Protein AF-A0A382HUZ9-F1 (afdb_monomer_lite)

Foldseek 3Di:
DVVVVVVVVVVVVVVVVVVPPPPPPPPPPDAAEDEPQDDLVCLQVCLVVPGAEYADELDDVSLVSCVVSNHAYAYALQAAQAPPGDLVSSLVSQVVGLPRPNHQAHEREEAVLVVLGAPVSSVVSQVSSVVSVRPHYHDYHHPPPVCVVPRRD

Secondary structure (DSSP, 8-state):
-HHHHHHHHHHHHHHHHHHS---PPP--PPP-EES---SGGGHHHHHHTT--EEEE--SHHHHHHHHHTT-EEEE--SS-SSTT--HHHHHHHHHHHTT-TTEEEEEEES-TTTTT--HHHHHHHHHHHHHTT--SPEEE--SSGGGGGGTT-

Sequence (153 aa):
MAQRFQLGLLAAVLLALGSAGCRLPRSSAYPIGLYSVGSETNLAEIADAGFSLVAGPAHRGFLDVAKANGIGVLASPGSSAGEHFNAAKVRSTVTKLDRHPALWSWYLIDEPDMQRVPPGQVAEAHRFVKRLGATKPTSLVLFRGDEAQWYGN

Radius of gyration: 22.14 Å; chains: 1; bounding box: 34×36×79 Å

Organism: NCBI:txid408172

pLDDT: mean 87.03, std 16.0, range [46.78, 98.69]

Structure (mmCIF, N/CA/C/O backbone):
data_AF-A0A382HUZ9-F1
#
_entry.id   AF-A0A382HUZ9-F1
#
loop_
_atom_site.group_PDB
_atom_site.id
_atom_site.type_symbol
_atom_site.label_atom_id
_atom_site.label_alt_id
_atom_site.label_comp_id
_atom_site.label_asym_id
_atom_site.label_entity_id
_atom_site.label_seq_id
_atom_site.pdbx_PDB_ins_code
_atom_site.Cartn_x
_atom_site.Cartn_y
_atom_site.Cartn_z
_atom_site.occupancy
_atom_site.B_iso_or_equiv
_atom_site.auth_seq_id
_atom_site.auth_comp_id
_atom_site.auth_asym_id
_atom_site.auth_atom_id
_atom_site.pdbx_PDB_model_num
ATOM 1 N N . MET A 1 1 ? 5.669 14.731 63.525 1.00 52.84 1 MET A N 1
ATOM 2 C CA . MET A 1 1 ? 5.435 15.394 62.216 1.00 52.84 1 MET A CA 1
ATOM 3 C C . MET A 1 1 ? 6.052 14.635 61.034 1.00 52.84 1 MET A C 1
ATOM 5 O O . MET A 1 1 ? 5.415 14.579 59.993 1.00 52.84 1 MET A O 1
ATOM 9 N N . ALA A 1 2 ? 7.213 13.983 61.191 1.00 53.09 2 ALA A N 1
ATOM 10 C CA . ALA A 1 2 ? 7.898 13.243 60.116 1.00 53.09 2 ALA A CA 1
ATOM 11 C C . ALA A 1 2 ? 7.133 12.021 59.548 1.00 53.09 2 ALA A C 1
ATOM 13 O O . ALA A 1 2 ? 7.197 11.744 58.355 1.00 53.09 2 ALA A O 1
ATOM 14 N N . GLN A 1 3 ? 6.340 11.332 60.373 1.00 48.06 3 GLN A N 1
ATOM 15 C CA . GLN A 1 3 ? 5.665 10.079 59.995 1.00 48.06 3 GLN A CA 1
ATOM 16 C C . GLN A 1 3 ? 4.484 10.274 59.018 1.00 48.06 3 GLN A C 1
ATOM 18 O O . GLN A 1 3 ? 4.186 9.396 58.215 1.00 48.06 3 GLN A O 1
ATOM 23 N N . ARG A 1 4 ? 3.837 11.452 59.032 1.00 51.53 4 ARG A N 1
ATOM 24 C CA . ARG A 1 4 ? 2.752 11.798 58.089 1.00 51.53 4 ARG A CA 1
ATOM 25 C C . ARG A 1 4 ? 3.272 12.159 56.692 1.00 51.53 4 ARG A C 1
ATOM 27 O O . ARG A 1 4 ? 2.573 11.933 55.712 1.00 51.53 4 ARG A O 1
ATOM 34 N N . PHE A 1 5 ? 4.504 12.663 56.600 1.00 54.31 5 PHE A N 1
ATOM 35 C CA . PHE A 1 5 ? 5.159 12.987 55.328 1.00 54.31 5 PHE A CA 1
ATOM 36 C C . PHE A 1 5 ? 5.556 11.725 54.548 1.00 54.31 5 PHE A C 1
ATOM 38 O O . PHE A 1 5 ? 5.409 11.679 53.329 1.00 54.31 5 PHE A O 1
ATOM 45 N N . GLN A 1 6 ? 5.995 10.677 55.252 1.00 54.53 6 GLN A N 1
ATOM 46 C CA . GLN A 1 6 ? 6.395 9.410 54.634 1.00 54.53 6 GLN A CA 1
ATOM 47 C C . GLN A 1 6 ? 5.216 8.649 54.012 1.00 54.53 6 GLN A C 1
ATOM 49 O O . GLN A 1 6 ? 5.362 8.107 52.919 1.00 54.53 6 GLN A O 1
ATOM 54 N N . LEU A 1 7 ? 4.034 8.657 54.646 1.00 57.25 7 LEU A N 1
ATOM 55 C CA . LEU A 1 7 ? 2.837 8.026 54.071 1.00 57.25 7 LEU A CA 1
ATOM 56 C C . LEU A 1 7 ? 2.329 8.752 52.816 1.00 57.25 7 LEU A C 1
ATOM 58 O O . LEU A 1 7 ? 1.920 8.098 51.858 1.00 57.25 7 LEU A O 1
ATOM 62 N N . GLY A 1 8 ? 2.373 10.089 52.801 1.00 61.12 8 GLY A N 1
ATOM 63 C CA . GLY A 1 8 ? 1.948 10.877 51.640 1.00 61.12 8 GLY A CA 1
ATOM 64 C C . GLY A 1 8 ? 2.833 10.647 50.413 1.00 61.12 8 GLY A C 1
ATOM 65 O O . GLY A 1 8 ? 2.328 10.532 49.297 1.00 61.12 8 GLY A O 1
ATOM 66 N N . LEU A 1 9 ? 4.146 10.505 50.624 1.00 64.94 9 LEU A N 1
ATOM 67 C CA . LEU A 1 9 ? 5.102 10.232 49.552 1.00 64.94 9 LEU A CA 1
ATOM 68 C C . LEU A 1 9 ? 4.923 8.820 48.970 1.00 64.94 9 LEU A C 1
ATOM 70 O O . LEU A 1 9 ? 4.964 8.646 47.754 1.00 64.94 9 LEU A O 1
ATOM 74 N N . LEU A 1 10 ? 4.660 7.823 49.824 1.00 67.25 10 LEU A N 1
ATOM 75 C CA . LEU A 1 10 ? 4.408 6.447 49.386 1.00 67.25 10 LEU A CA 1
ATOM 76 C C . LEU A 1 10 ? 3.128 6.342 48.542 1.00 67.25 10 LEU A C 1
ATOM 78 O O . LEU A 1 10 ? 3.116 5.674 47.509 1.00 67.25 10 LEU A O 1
ATOM 82 N N . ALA A 1 11 ? 2.065 7.037 48.956 1.00 67.44 11 ALA A N 1
ATOM 83 C CA . ALA A 1 11 ? 0.802 7.072 48.224 1.00 67.44 11 ALA A CA 1
ATOM 84 C C . ALA A 1 11 ? 0.959 7.731 46.843 1.00 67.44 11 ALA A C 1
ATOM 86 O O . ALA A 1 11 ? 0.462 7.201 45.851 1.00 67.44 11 ALA A O 1
ATOM 87 N N . ALA A 1 12 ? 1.703 8.839 46.753 1.00 66.00 12 ALA A N 1
ATOM 88 C CA . ALA A 1 12 ? 1.969 9.519 45.486 1.00 66.00 12 ALA A CA 1
ATOM 89 C C . ALA A 1 12 ? 2.779 8.649 44.504 1.00 66.00 12 ALA A C 1
ATOM 91 O O . ALA A 1 12 ? 2.479 8.628 43.311 1.00 66.00 12 ALA A O 1
ATOM 92 N N . VAL A 1 13 ? 3.757 7.883 45.000 1.00 67.62 13 VAL A N 1
ATOM 93 C CA . VAL A 1 13 ? 4.551 6.948 44.181 1.00 67.62 13 VAL A CA 1
ATOM 94 C C . VAL A 1 13 ? 3.695 5.785 43.669 1.00 67.62 13 VAL A C 1
ATOM 96 O O . VAL A 1 13 ? 3.794 5.430 42.497 1.00 67.62 13 VAL A O 1
ATOM 99 N N . LEU A 1 14 ? 2.800 5.234 44.494 1.00 65.94 14 LEU A N 1
ATOM 100 C CA . LEU A 1 14 ? 1.874 4.172 44.078 1.00 65.94 14 LEU A CA 1
ATOM 101 C C . LEU A 1 14 ? 0.853 4.658 43.034 1.00 65.94 14 LEU A C 1
ATOM 103 O O . LEU A 1 14 ? 0.570 3.940 42.077 1.00 65.94 14 LEU A O 1
ATOM 107 N N . LEU A 1 15 ? 0.354 5.891 43.163 1.00 63.50 15 LEU A N 1
ATOM 108 C CA . LEU A 1 15 ? -0.517 6.532 42.166 1.00 63.50 15 LEU A CA 1
ATOM 109 C C . LEU A 1 15 ? 0.211 6.809 40.839 1.00 63.50 15 LEU A C 1
ATOM 111 O O . LEU A 1 15 ? -0.364 6.598 39.769 1.00 63.50 15 LEU A O 1
ATOM 115 N N . ALA A 1 16 ? 1.479 7.229 40.889 1.00 61.25 16 ALA A N 1
ATOM 116 C CA . ALA A 1 16 ? 2.304 7.448 39.698 1.00 61.25 16 ALA A CA 1
ATOM 117 C C . ALA A 1 16 ? 2.674 6.131 38.987 1.00 61.25 16 ALA A C 1
ATOM 119 O O . ALA A 1 16 ? 2.652 6.056 37.761 1.00 61.25 16 ALA A O 1
ATOM 120 N N . LEU A 1 17 ? 2.951 5.065 39.744 1.00 60.84 17 LEU A N 1
ATOM 121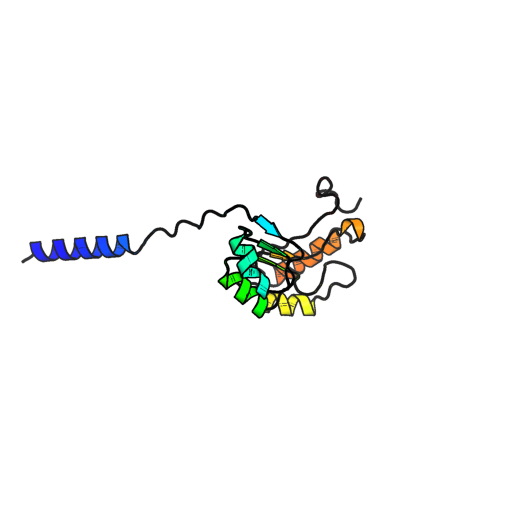 C CA . LEU A 1 17 ? 3.235 3.735 39.193 1.00 60.84 17 LEU A CA 1
ATOM 122 C C . LEU A 1 17 ? 1.975 3.051 38.640 1.00 60.84 17 LEU A C 1
ATOM 124 O O . LEU A 1 17 ? 2.057 2.364 37.627 1.00 60.84 17 LEU A O 1
ATOM 128 N N . GLY A 1 18 ? 0.805 3.277 39.247 1.00 58.19 18 GLY A N 1
ATOM 129 C CA . GLY A 1 18 ? -0.476 2.756 38.754 1.00 58.19 18 GLY A CA 1
ATOM 130 C C . GLY A 1 18 ? -0.975 3.431 37.469 1.00 58.19 18 GLY A C 1
ATOM 131 O O . GLY A 1 18 ? -1.719 2.824 36.703 1.00 58.19 18 GLY A O 1
ATOM 132 N N . SER A 1 19 ? -0.546 4.669 37.203 1.00 59.31 19 SER A N 1
ATOM 133 C CA . SER A 1 19 ? -0.869 5.412 35.974 1.00 59.31 19 SER A CA 1
ATOM 134 C C . SER A 1 19 ? 0.165 5.222 34.858 1.00 59.31 19 SER A C 1
ATOM 136 O O . SER A 1 19 ? -0.154 5.424 33.685 1.00 59.31 19 SER A O 1
ATOM 138 N N . ALA A 1 20 ? 1.355 4.708 35.181 1.00 59.00 20 ALA A N 1
ATOM 139 C CA . ALA A 1 20 ? 2.310 4.144 34.227 1.00 59.00 20 ALA A CA 1
ATOM 140 C C . ALA A 1 20 ? 1.919 2.711 33.814 1.00 59.00 20 ALA A C 1
ATOM 142 O O . ALA A 1 20 ? 2.763 1.817 33.735 1.00 59.00 20 ALA A O 1
ATOM 143 N N . GLY A 1 21 ? 0.623 2.483 33.566 1.00 56.66 21 GLY A N 1
ATOM 144 C CA . GLY A 1 21 ? 0.122 1.210 33.068 1.00 56.66 21 GLY A CA 1
ATOM 145 C C . GLY A 1 21 ? 0.928 0.804 31.840 1.00 56.66 21 GLY A C 1
ATOM 146 O O . GLY A 1 21 ? 0.990 1.550 30.858 1.00 56.66 21 GLY A O 1
ATOM 147 N N . CYS A 1 22 ? 1.581 -0.357 31.915 1.00 58.31 22 CYS A N 1
ATOM 148 C CA . CYS A 1 22 ? 2.244 -0.959 30.772 1.00 58.31 22 CYS A CA 1
ATOM 149 C C . CYS A 1 22 ? 1.236 -0.966 29.623 1.00 58.31 22 CYS A C 1
ATOM 151 O O . CYS A 1 22 ? 0.226 -1.668 29.682 1.00 58.31 22 CYS A O 1
ATOM 153 N N . ARG A 1 23 ? 1.486 -0.163 28.582 1.00 57.56 23 ARG A N 1
ATOM 154 C CA . ARG A 1 23 ? 0.814 -0.355 27.303 1.00 57.56 23 ARG A CA 1
ATOM 155 C C . ARG A 1 23 ? 1.275 -1.719 26.826 1.00 57.56 23 ARG A C 1
ATOM 157 O O . ARG A 1 23 ? 2.328 -1.820 26.203 1.00 57.56 23 ARG A O 1
ATOM 164 N N . LEU A 1 24 ? 0.520 -2.763 27.167 1.00 46.78 24 LEU A N 1
ATOM 165 C CA . LEU A 1 24 ? 0.601 -4.023 26.455 1.00 46.78 24 LEU A CA 1
ATOM 166 C C . LEU A 1 24 ? 0.548 -3.632 24.977 1.00 46.78 24 LEU A C 1
ATOM 168 O O . LEU A 1 24 ? -0.400 -2.937 24.579 1.00 46.78 24 LEU A O 1
ATOM 172 N N . PRO A 1 25 ? 1.568 -3.976 24.171 1.00 53.00 25 PRO A N 1
ATOM 173 C CA . PRO A 1 25 ? 1.402 -3.926 22.734 1.00 53.00 25 PRO A CA 1
ATOM 174 C C . PRO A 1 25 ? 0.089 -4.654 22.483 1.00 53.00 25 PRO A C 1
ATOM 176 O O . PRO A 1 25 ? -0.077 -5.771 22.981 1.00 53.00 25 PRO A O 1
ATOM 179 N N . ARG A 1 26 ? -0.884 -4.004 21.824 1.00 54.03 26 ARG A N 1
ATOM 180 C CA . ARG A 1 26 ? -2.049 -4.742 21.327 1.00 54.03 26 ARG A CA 1
ATOM 181 C C . ARG A 1 26 ? -1.448 -5.965 20.653 1.00 54.03 26 ARG A C 1
ATOM 183 O O . ARG A 1 26 ? -0.622 -5.773 19.759 1.00 54.03 26 ARG A O 1
ATOM 190 N N . SER A 1 27 ? -1.771 -7.161 21.162 1.00 52.09 27 SER A N 1
ATOM 191 C CA . SER A 1 27 ? -1.400 -8.416 20.513 1.00 52.09 27 SER A CA 1
ATOM 192 C C . SER A 1 27 ? -1.620 -8.175 19.032 1.00 52.09 27 SER A C 1
ATOM 194 O O . SER A 1 27 ? -2.706 -7.713 18.665 1.00 52.09 27 SER A O 1
ATOM 196 N N . SER A 1 28 ? -0.565 -8.294 18.223 1.00 60.94 28 SER A N 1
ATOM 197 C CA . SER A 1 28 ? -0.687 -8.104 16.786 1.00 60.94 28 SER A CA 1
ATOM 198 C C . SER A 1 28 ? -1.544 -9.261 16.302 1.00 60.94 28 SER A C 1
ATOM 200 O O . SER A 1 28 ? -1.027 -10.324 15.960 1.00 60.94 28 SER A O 1
ATOM 202 N N . ALA A 1 29 ? -2.860 -9.088 16.404 1.00 77.62 29 ALA A N 1
ATOM 203 C CA . ALA A 1 29 ? -3.825 -10.041 15.923 1.00 77.62 29 ALA A CA 1
ATOM 204 C C . ALA A 1 29 ? -3.470 -10.295 14.464 1.00 77.62 29 ALA A C 1
ATOM 206 O O . ALA A 1 29 ? -3.160 -9.357 13.720 1.00 77.62 29 ALA A O 1
ATOM 207 N N . TYR A 1 30 ? -3.430 -11.569 14.095 1.00 86.94 30 TYR A N 1
ATOM 208 C CA . TYR A 1 30 ? -3.171 -11.953 12.723 1.00 86.94 30 TYR A CA 1
ATOM 209 C C . TYR A 1 30 ? -4.192 -11.231 11.826 1.00 86.94 30 TYR A C 1
ATOM 211 O O . TYR A 1 30 ? -5.393 -11.344 12.092 1.00 86.94 30 TYR A O 1
ATOM 219 N N . PRO A 1 31 ? -3.754 -10.427 10.838 1.00 90.94 31 PRO A N 1
ATOM 220 C CA . PRO A 1 31 ? -4.679 -9.634 10.048 1.00 90.94 31 PRO A CA 1
ATOM 221 C C . PRO A 1 31 ? -5.562 -10.562 9.214 1.00 90.94 31 PRO A C 1
ATOM 223 O O . PRO A 1 31 ? -5.058 -11.383 8.450 1.00 90.94 31 PRO A O 1
ATOM 226 N N . ILE A 1 32 ? -6.878 -10.406 9.342 1.00 94.75 32 ILE A N 1
ATOM 227 C CA . ILE A 1 32 ? -7.852 -11.080 8.481 1.00 94.75 32 ILE A CA 1
ATOM 228 C C . ILE A 1 32 ? -8.261 -10.058 7.429 1.00 94.75 32 ILE A C 1
ATOM 230 O O . ILE A 1 32 ? -8.879 -9.037 7.744 1.00 94.75 32 ILE A O 1
ATOM 234 N N . GLY A 1 33 ? -7.795 -10.299 6.206 1.00 94.12 33 GLY A N 1
ATOM 235 C CA . GLY A 1 33 ? -7.866 -9.360 5.096 1.00 94.12 33 GLY A CA 1
ATOM 236 C C . GLY A 1 33 ? -9.053 -9.602 4.170 1.00 94.12 33 GLY A C 1
ATOM 237 O O . GLY A 1 33 ? -9.426 -10.750 3.940 1.00 94.12 33 GLY A O 1
ATOM 238 N N . LEU A 1 34 ? -9.586 -8.530 3.583 1.00 94.94 34 LEU A N 1
ATOM 239 C CA . LEU A 1 34 ? -10.573 -8.596 2.504 1.00 94.94 34 LEU A CA 1
ATOM 240 C C . LEU A 1 34 ? -10.163 -7.707 1.316 1.00 94.94 34 LEU A C 1
ATOM 242 O O . LEU A 1 34 ? -9.718 -6.570 1.492 1.00 94.94 34 LEU A O 1
ATOM 246 N N . TYR A 1 35 ? -10.326 -8.228 0.100 1.00 92.81 35 TYR A N 1
ATOM 247 C CA . TYR A 1 35 ? -10.217 -7.463 -1.147 1.00 92.81 35 TYR A CA 1
ATOM 248 C C . TYR A 1 35 ? -11.606 -7.046 -1.641 1.00 92.81 35 TYR A C 1
ATOM 250 O O . TYR A 1 35 ? -12.610 -7.631 -1.250 1.00 92.81 35 TYR A O 1
ATOM 258 N N . SER A 1 36 ? -11.658 -6.050 -2.530 1.00 87.56 36 SER A N 1
ATOM 259 C CA . SER A 1 36 ? -12.898 -5.625 -3.203 1.00 87.56 36 SER A CA 1
ATOM 260 C C . SER A 1 36 ? -14.016 -5.191 -2.247 1.00 87.56 36 SER A C 1
ATOM 262 O O . SER A 1 36 ? -15.171 -5.576 -2.390 1.00 87.56 36 SER A O 1
ATOM 264 N N . VAL A 1 37 ? -13.671 -4.340 -1.280 1.00 89.56 37 VAL A N 1
ATOM 265 C CA . VAL A 1 37 ? -14.569 -3.920 -0.188 1.00 89.56 37 VAL A CA 1
ATOM 266 C C . VAL A 1 37 ? -15.616 -2.859 -0.566 1.00 89.56 37 VAL A C 1
ATOM 268 O O . VAL A 1 37 ? -16.447 -2.479 0.258 1.00 89.56 37 VAL A O 1
ATOM 271 N N . GLY A 1 38 ? -15.602 -2.377 -1.812 1.00 90.12 38 GLY A N 1
ATOM 272 C CA . GLY A 1 38 ? -16.484 -1.303 -2.270 1.00 90.12 38 GLY A CA 1
ATOM 273 C C . GLY A 1 38 ? -16.073 0.059 -1.702 1.00 90.12 38 GLY A C 1
ATOM 274 O O . GLY A 1 38 ? -14.944 0.500 -1.915 1.00 90.12 38 GLY A O 1
ATOM 275 N N . SER A 1 39 ? -16.993 0.737 -1.013 1.00 91.12 39 SER A N 1
ATOM 276 C CA . SER A 1 39 ? -16.804 2.076 -0.434 1.00 91.12 39 SER A CA 1
ATOM 277 C C . SER A 1 39 ? -16.513 2.045 1.067 1.00 91.12 39 SER A C 1
ATOM 279 O O . SER A 1 39 ? -16.800 1.073 1.764 1.00 91.12 39 SER A O 1
ATOM 281 N N . GLU A 1 40 ? -16.003 3.159 1.599 1.00 92.06 40 GLU A N 1
ATOM 282 C CA . GLU A 1 40 ? -15.726 3.340 3.030 1.00 92.06 40 GLU A CA 1
ATOM 283 C C . GLU A 1 40 ? -16.954 3.139 3.933 1.00 92.06 40 GLU A C 1
ATOM 285 O O . GLU A 1 40 ? -16.804 2.812 5.107 1.00 92.06 40 GLU A O 1
ATOM 290 N N . THR A 1 41 ? -18.167 3.285 3.394 1.00 93.81 41 THR A N 1
ATOM 291 C CA . THR A 1 41 ? -19.432 3.049 4.109 1.00 93.81 41 THR A CA 1
ATOM 292 C C . THR A 1 41 ? -19.589 1.610 4.595 1.00 93.81 41 THR A C 1
ATOM 294 O O . THR A 1 41 ? -20.288 1.382 5.576 1.00 93.81 41 THR A O 1
ATOM 297 N N . ASN A 1 42 ? -18.918 0.653 3.949 1.00 95.50 42 ASN A N 1
ATOM 298 C CA . ASN A 1 42 ? -18.999 -0.767 4.291 1.00 95.50 42 ASN A CA 1
ATOM 299 C C . ASN A 1 42 ? -18.020 -1.156 5.410 1.00 95.50 42 ASN A C 1
ATOM 301 O O . ASN A 1 42 ? -18.079 -2.266 5.928 1.00 95.50 42 ASN A O 1
ATOM 305 N N . LEU A 1 43 ? -17.097 -0.264 5.793 1.00 96.75 43 LEU A N 1
ATOM 306 C CA . LEU A 1 43 ? -16.006 -0.601 6.713 1.00 96.75 43 LEU A CA 1
ATOM 307 C C . LEU A 1 43 ? -16.487 -0.940 8.128 1.00 96.75 43 LEU A C 1
ATOM 309 O O . LEU A 1 43 ? -15.820 -1.713 8.806 1.00 96.75 43 LEU A O 1
ATOM 313 N N . ALA A 1 44 ? -17.629 -0.404 8.562 1.00 97.06 44 ALA A N 1
ATOM 314 C CA . ALA A 1 44 ? -18.223 -0.780 9.844 1.00 97.06 44 ALA A CA 1
ATOM 315 C C . ALA A 1 44 ? -18.698 -2.242 9.832 1.00 97.06 44 ALA A C 1
ATOM 317 O O . ALA A 1 44 ? -18.277 -3.030 10.670 1.00 97.06 44 ALA A O 1
ATOM 318 N N . GLU A 1 45 ? -19.481 -2.630 8.822 1.00 97.19 45 GLU A N 1
ATOM 319 C CA . GLU A 1 45 ? -19.969 -4.006 8.665 1.00 97.19 45 GLU A CA 1
ATOM 320 C C . GLU A 1 45 ? -18.817 -5.008 8.487 1.00 97.19 45 GLU A C 1
ATOM 322 O O . GLU A 1 45 ? -18.819 -6.088 9.073 1.00 97.19 45 GLU A O 1
ATOM 327 N N . ILE A 1 46 ? -17.787 -4.630 7.726 1.00 96.88 46 ILE A N 1
ATOM 328 C CA . ILE A 1 46 ? -16.577 -5.442 7.541 1.00 96.88 46 ILE A CA 1
ATOM 329 C C . ILE A 1 46 ? -15.846 -5.657 8.876 1.00 96.88 46 ILE A C 1
ATOM 331 O O . ILE A 1 46 ? -15.404 -6.774 9.155 1.00 96.88 46 ILE A O 1
ATOM 335 N N . ALA A 1 47 ? -15.730 -4.616 9.706 1.00 96.06 47 ALA A N 1
ATOM 336 C CA . ALA A 1 47 ? -15.129 -4.728 11.034 1.00 96.06 47 ALA A CA 1
ATOM 337 C C . ALA A 1 47 ? -15.970 -5.619 11.960 1.00 96.06 47 ALA A C 1
ATOM 339 O O . ALA A 1 47 ? -15.416 -6.486 12.637 1.00 96.06 47 ALA A O 1
ATOM 340 N N . ASP A 1 48 ? -17.296 -5.456 11.945 1.00 96.62 48 ASP A N 1
ATOM 341 C CA . ASP A 1 48 ? -18.236 -6.262 12.734 1.00 96.62 48 ASP A CA 1
ATOM 342 C C . ASP A 1 48 ? -18.195 -7.748 12.337 1.00 96.62 48 ASP A C 1
ATOM 344 O O . ASP A 1 48 ? -18.315 -8.628 13.191 1.00 96.62 48 ASP A O 1
ATOM 348 N N . ALA A 1 49 ? -17.937 -8.046 11.060 1.00 96.50 49 ALA A N 1
ATOM 349 C CA . ALA A 1 49 ? -17.710 -9.401 10.558 1.00 96.50 49 ALA A CA 1
ATOM 350 C C . ALA A 1 49 ? -16.341 -9.998 10.961 1.00 96.50 49 ALA A C 1
ATOM 352 O O . ALA A 1 49 ? -16.063 -11.162 10.669 1.00 96.50 49 ALA A O 1
ATOM 353 N N . GLY A 1 50 ? -15.483 -9.230 11.640 1.00 94.69 50 GLY A N 1
ATOM 354 C CA . GLY A 1 50 ? -14.203 -9.685 12.186 1.00 94.69 50 GLY A CA 1
ATOM 355 C C . GLY A 1 50 ? -12.990 -9.464 11.278 1.00 94.69 50 GLY A C 1
ATOM 356 O O . GLY A 1 50 ? -11.889 -9.904 11.621 1.00 94.69 50 GLY A O 1
ATOM 357 N N . PHE A 1 51 ? -13.145 -8.776 10.144 1.00 96.38 51 PHE A N 1
ATOM 358 C CA . PHE A 1 51 ? -12.008 -8.392 9.306 1.00 96.38 51 PHE A CA 1
ATOM 359 C C . PHE A 1 51 ? -11.264 -7.201 9.915 1.00 96.38 51 PHE A C 1
ATOM 361 O O . PHE A 1 51 ? -11.856 -6.261 10.439 1.00 96.38 51 PHE A O 1
ATOM 368 N N . SER A 1 52 ? -9.936 -7.221 9.818 1.00 95.94 52 SER A N 1
ATOM 369 C CA . SER A 1 52 ? -9.057 -6.209 10.422 1.00 95.94 52 SER A CA 1
ATOM 370 C C . SER A 1 52 ? -8.135 -5.517 9.416 1.00 95.94 52 SER A C 1
ATOM 372 O O . SER A 1 52 ? -7.405 -4.589 9.774 1.00 95.94 52 SER A O 1
ATOM 374 N N . LEU A 1 53 ? -8.174 -5.934 8.149 1.00 97.19 53 LEU A N 1
ATOM 375 C CA . LEU A 1 53 ? -7.375 -5.381 7.061 1.00 97.19 53 LEU A CA 1
ATOM 376 C C . LEU A 1 53 ? -8.188 -5.374 5.760 1.00 97.19 53 LEU A C 1
ATOM 378 O O . LEU A 1 53 ? -8.906 -6.324 5.465 1.00 97.19 53 LEU A O 1
ATOM 382 N N . VAL A 1 54 ? -8.041 -4.330 4.948 1.00 97.44 54 VAL A N 1
ATOM 383 C CA . VAL A 1 54 ? -8.642 -4.269 3.608 1.00 97.44 54 VAL A CA 1
ATOM 384 C C . VAL A 1 54 ? -7.636 -3.798 2.565 1.00 97.44 54 VAL A C 1
ATOM 386 O O . VAL A 1 54 ? -6.743 -3.003 2.871 1.00 97.44 54 VAL A O 1
ATOM 389 N N . ALA A 1 55 ? -7.796 -4.242 1.321 1.00 96.25 55 ALA A N 1
ATOM 390 C CA . ALA A 1 55 ? -7.192 -3.570 0.174 1.00 96.25 55 ALA A CA 1
ATOM 391 C C . ALA A 1 55 ? -8.099 -2.408 -0.258 1.00 96.25 55 ALA A C 1
ATOM 393 O O . ALA A 1 55 ? -9.275 -2.617 -0.559 1.00 96.25 55 ALA A O 1
ATOM 394 N N . GLY A 1 56 ? -7.576 -1.180 -0.260 1.00 95.50 56 GLY A N 1
ATOM 395 C CA . GLY A 1 56 ? -8.388 0.022 -0.464 1.00 95.50 56 GLY A CA 1
ATOM 396 C C . GLY A 1 56 ? -7.609 1.229 -0.997 1.00 95.50 56 GLY A C 1
ATOM 397 O O . GLY A 1 56 ? -6.395 1.161 -1.213 1.00 95.50 56 GLY A O 1
ATOM 398 N N . PRO A 1 57 ? -8.294 2.357 -1.244 1.00 95.56 57 PRO A N 1
ATOM 399 C CA . PRO A 1 57 ? -7.675 3.532 -1.837 1.00 95.56 57 PRO A CA 1
ATOM 400 C C . PRO A 1 57 ? -6.829 4.330 -0.830 1.00 95.56 57 PRO A C 1
ATOM 402 O O . PRO A 1 57 ? -7.156 4.461 0.349 1.00 95.56 57 PRO A O 1
ATOM 405 N N . ALA A 1 58 ? -5.756 4.958 -1.322 1.00 95.44 58 ALA A N 1
ATOM 406 C CA . ALA A 1 58 ? -4.916 5.867 -0.540 1.00 95.44 58 ALA A CA 1
ATOM 407 C C . ALA A 1 58 ? -5.436 7.315 -0.592 1.00 95.44 58 ALA A C 1
ATOM 409 O O . ALA A 1 58 ? -4.776 8.208 -1.132 1.00 95.44 58 ALA A O 1
ATOM 410 N N . HIS A 1 59 ? -6.613 7.577 -0.020 1.00 95.25 59 HIS A N 1
ATOM 411 C CA . HIS A 1 59 ? -7.048 8.945 0.280 1.00 95.25 59 HIS A CA 1
ATOM 412 C C . HIS A 1 59 ? -7.507 9.086 1.726 1.00 95.25 59 HIS A C 1
ATOM 414 O O . HIS A 1 59 ? -7.949 8.138 2.370 1.00 95.25 59 HIS A O 1
ATOM 420 N N . ARG A 1 60 ? -7.385 10.311 2.241 1.00 96.56 60 ARG A N 1
ATOM 421 C CA . ARG A 1 60 ? -7.534 10.602 3.667 1.00 96.56 60 ARG A CA 1
ATOM 422 C C . ARG A 1 60 ? -8.902 10.204 4.229 1.00 96.56 60 ARG A C 1
ATOM 424 O O . ARG A 1 60 ? -8.927 9.559 5.262 1.00 96.56 60 ARG A O 1
ATOM 431 N N . GLY A 1 61 ? -9.995 10.503 3.519 1.00 97.00 61 GLY A N 1
ATOM 432 C CA . GLY A 1 61 ? -11.353 10.141 3.955 1.00 97.00 61 GLY A CA 1
ATOM 433 C C . GLY A 1 61 ? -11.537 8.641 4.211 1.00 97.00 61 GLY A C 1
ATOM 434 O O . GLY A 1 61 ? -11.957 8.261 5.298 1.00 97.00 61 GLY A O 1
ATOM 435 N N . PHE A 1 62 ? -11.125 7.786 3.268 1.00 97.81 62 PHE A N 1
ATOM 436 C CA . PHE A 1 62 ? -11.206 6.332 3.440 1.00 97.81 62 PHE A CA 1
ATOM 437 C C . PHE A 1 62 ? -10.361 5.861 4.625 1.00 97.81 62 PHE A C 1
ATOM 439 O O . PHE A 1 62 ? -10.815 5.078 5.455 1.00 97.81 62 PHE A O 1
ATOM 446 N N . LEU A 1 63 ? -9.133 6.375 4.742 1.00 98.50 63 LEU A N 1
ATOM 447 C CA . LEU A 1 63 ? -8.235 6.017 5.835 1.00 98.50 63 LEU A CA 1
ATOM 448 C C . LEU A 1 63 ? -8.759 6.486 7.205 1.00 98.50 63 LEU A C 1
ATOM 450 O O . LEU A 1 63 ? -8.589 5.769 8.190 1.00 98.50 63 LEU A O 1
ATOM 454 N N . ASP A 1 64 ? -9.392 7.657 7.285 1.00 98.56 64 ASP A N 1
ATOM 455 C CA . ASP A 1 64 ? -10.007 8.176 8.512 1.00 98.56 64 ASP A CA 1
ATOM 456 C C . ASP A 1 64 ? -11.175 7.279 8.961 1.00 98.56 64 ASP A C 1
ATOM 458 O O . ASP A 1 64 ? -11.257 6.929 10.141 1.00 98.56 64 ASP A O 1
ATOM 462 N N . VAL A 1 65 ? -12.024 6.825 8.030 1.00 98.38 65 VAL A N 1
ATOM 463 C CA . VAL A 1 65 ? -13.108 5.871 8.329 1.00 98.38 65 VAL A CA 1
ATOM 464 C C . VAL A 1 65 ? -12.549 4.499 8.712 1.00 98.38 65 VAL A C 1
ATOM 466 O O . VAL A 1 65 ? -12.987 3.916 9.703 1.00 98.38 65 VAL A O 1
ATOM 469 N N . ALA A 1 66 ? -11.531 3.999 8.010 1.00 98.25 66 ALA A N 1
ATOM 470 C CA . ALA A 1 66 ? -10.864 2.747 8.368 1.00 98.25 66 ALA A CA 1
ATOM 471 C C . ALA A 1 66 ? -10.279 2.811 9.787 1.00 98.25 66 ALA A C 1
ATOM 473 O O . ALA A 1 66 ? -10.502 1.913 10.595 1.00 98.25 66 ALA A O 1
ATOM 474 N N . LYS A 1 67 ? -9.626 3.927 10.141 1.00 98.19 67 LYS A N 1
ATOM 475 C CA . LYS A 1 67 ? -9.118 4.175 11.498 1.00 98.19 67 LYS A CA 1
ATOM 476 C C . LYS A 1 67 ? -10.237 4.109 12.534 1.00 98.19 67 LYS A C 1
ATOM 478 O O . LYS A 1 67 ? -10.037 3.503 13.584 1.00 98.19 67 LYS A O 1
ATOM 483 N N . ALA A 1 68 ? -11.368 4.761 12.265 1.00 98.12 68 ALA A N 1
ATOM 484 C CA . ALA A 1 68 ? -12.503 4.807 13.184 1.00 98.12 68 ALA A CA 1
ATOM 485 C C . ALA A 1 68 ? -13.072 3.408 13.474 1.00 98.12 68 ALA A C 1
ATOM 487 O O . ALA A 1 68 ? -13.496 3.156 14.596 1.00 98.12 68 ALA A O 1
ATOM 488 N N . ASN A 1 69 ? -12.987 2.497 12.501 1.00 97.31 69 ASN A N 1
ATOM 489 C CA . ASN A 1 69 ? -13.440 1.109 12.616 1.00 97.31 69 ASN A CA 1
ATOM 490 C C . ASN A 1 69 ? -12.321 0.123 13.005 1.00 97.31 69 ASN A C 1
ATOM 492 O O . ASN A 1 69 ? -12.530 -1.083 13.012 1.00 97.31 69 ASN A O 1
ATOM 496 N N . GLY A 1 70 ? -11.112 0.607 13.319 1.00 95.88 70 GLY A N 1
ATOM 497 C CA . GLY A 1 70 ? -9.986 -0.258 13.687 1.00 95.88 70 GLY A CA 1
ATOM 498 C C . GLY A 1 70 ? -9.432 -1.113 12.540 1.00 95.88 70 GLY A C 1
ATOM 499 O O . GLY A 1 70 ? -8.701 -2.067 12.799 1.00 95.88 70 GLY A O 1
ATOM 500 N N . ILE A 1 71 ? -9.738 -0.758 11.292 1.00 97.12 71 ILE A N 1
ATOM 501 C CA . ILE A 1 71 ? -9.305 -1.463 10.085 1.00 97.12 71 ILE A CA 1
ATOM 502 C C . ILE A 1 71 ? -7.985 -0.876 9.566 1.00 97.12 71 ILE A C 1
ATOM 504 O O . ILE A 1 71 ? -7.829 0.338 9.401 1.00 97.12 71 ILE A O 1
ATOM 508 N N . GLY A 1 72 ? -7.029 -1.757 9.272 1.00 97.50 72 GLY A N 1
ATOM 509 C CA . GLY A 1 72 ? -5.841 -1.432 8.488 1.00 97.50 72 GLY A CA 1
ATOM 510 C C . GLY A 1 72 ? -6.142 -1.388 6.987 1.00 97.50 72 GLY A C 1
ATOM 511 O O . GLY A 1 72 ? -7.027 -2.083 6.499 1.00 97.50 72 GLY A O 1
ATOM 512 N N . VAL A 1 73 ? -5.369 -0.614 6.227 1.00 98.06 73 VAL A N 1
ATOM 513 C CA . VAL A 1 73 ? -5.532 -0.481 4.773 1.00 98.06 73 VAL A CA 1
ATOM 514 C C . VAL A 1 73 ? -4.213 -0.747 4.057 1.00 98.06 73 VAL A C 1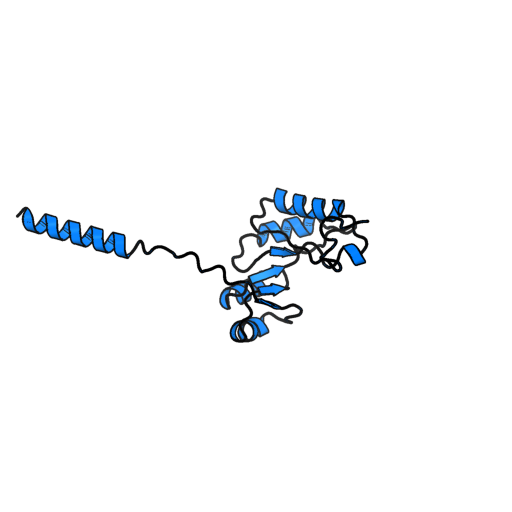
ATOM 516 O O . VAL A 1 73 ? -3.211 -0.064 4.285 1.00 98.06 73 VAL A O 1
ATOM 519 N N . LEU A 1 74 ? -4.215 -1.735 3.171 1.00 97.75 74 LEU A N 1
ATOM 520 C CA . LEU A 1 74 ? -3.202 -1.942 2.144 1.00 97.75 74 LEU A CA 1
ATOM 521 C C . LEU A 1 74 ? -3.598 -1.087 0.933 1.00 97.75 74 LEU A C 1
ATOM 523 O O . LEU A 1 74 ? -4.674 -1.278 0.370 1.00 97.75 74 LEU A O 1
ATOM 527 N N . ALA A 1 75 ? -2.776 -0.097 0.578 1.00 97.69 75 ALA A N 1
ATOM 528 C CA . ALA A 1 75 ? -3.163 0.912 -0.408 1.00 97.69 75 ALA A CA 1
ATOM 529 C C . ALA A 1 75 ? -2.039 1.241 -1.388 1.00 97.69 75 ALA A C 1
ATOM 531 O O . ALA A 1 75 ? -0.877 1.365 -0.997 1.00 97.69 75 ALA A O 1
ATOM 532 N N . SER A 1 76 ? -2.385 1.445 -2.660 1.00 96.88 76 SER A N 1
ATOM 533 C CA . SER A 1 76 ? -1.417 1.904 -3.659 1.00 96.88 76 SER A CA 1
ATOM 534 C C . SER A 1 76 ? -0.958 3.336 -3.364 1.00 96.88 76 SER A C 1
ATOM 536 O O . SER A 1 76 ? -1.793 4.187 -3.051 1.00 96.88 76 SER A O 1
ATOM 538 N N . PRO A 1 77 ? 0.333 3.678 -3.544 1.00 97.44 77 PRO A N 1
ATOM 539 C CA . PRO A 1 77 ? 0.805 5.060 -3.451 1.00 97.44 77 PRO A CA 1
ATOM 540 C C . PRO A 1 77 ? 0.346 5.947 -4.633 1.00 97.44 77 PRO A C 1
ATOM 542 O O . PRO A 1 77 ? 0.816 7.077 -4.791 1.00 97.44 77 PRO A O 1
ATOM 545 N N . GLY A 1 78 ? -0.586 5.470 -5.464 1.00 95.56 78 GLY A N 1
ATOM 546 C CA . GLY A 1 78 ? -1.163 6.189 -6.600 1.00 95.56 78 GLY A CA 1
ATOM 547 C C . GLY A 1 78 ? -0.477 5.897 -7.934 1.00 95.56 78 GLY A C 1
ATOM 548 O O . GLY A 1 78 ? -0.780 6.558 -8.923 1.00 95.56 78 GLY A O 1
ATOM 549 N N . SER A 1 79 ? 0.454 4.947 -7.956 1.00 96.94 79 SER A N 1
ATOM 550 C CA . SER A 1 79 ? 1.060 4.377 -9.157 1.00 96.94 79 SER A CA 1
ATOM 551 C C . SER A 1 79 ? 1.653 3.015 -8.804 1.00 96.94 79 SER A C 1
ATOM 553 O O . SER A 1 79 ? 2.116 2.831 -7.674 1.00 96.94 79 SER A O 1
ATOM 555 N N . SER A 1 80 ? 1.622 2.088 -9.757 1.00 96.44 80 SER A N 1
ATOM 556 C CA . SER A 1 80 ? 2.167 0.742 -9.597 1.00 96.44 80 SER A CA 1
ATOM 557 C C . SER A 1 80 ? 3.608 0.663 -10.101 1.00 96.44 80 SER A C 1
ATOM 559 O O . SER A 1 80 ? 4.008 1.443 -10.968 1.00 96.44 80 SER A O 1
ATOM 561 N N . ALA A 1 81 ? 4.394 -0.272 -9.566 1.00 96.44 81 ALA A N 1
ATOM 562 C CA . ALA A 1 81 ? 5.700 -0.613 -10.129 1.00 96.44 81 ALA A CA 1
ATOM 563 C C . ALA A 1 81 ? 5.558 -1.041 -11.601 1.00 96.44 81 ALA A C 1
ATOM 565 O O . ALA A 1 81 ? 4.556 -1.644 -11.966 1.00 96.44 81 ALA A O 1
ATOM 566 N N . GLY A 1 82 ? 6.541 -0.732 -12.445 1.00 94.69 82 GLY A N 1
ATOM 567 C CA . GLY A 1 82 ? 6.460 -1.020 -13.878 1.00 94.69 82 GLY A CA 1
ATOM 568 C C . GLY A 1 82 ? 6.947 0.136 -14.749 1.00 94.69 82 GLY A C 1
ATOM 569 O O . GLY A 1 82 ? 7.380 1.174 -14.245 1.00 94.69 82 GLY A O 1
ATOM 570 N N . GLU A 1 83 ? 6.795 -0.019 -16.064 1.00 93.38 83 GLU A N 1
ATOM 571 C CA . GLU A 1 83 ? 7.166 0.980 -17.078 1.00 93.38 83 GLU A CA 1
ATOM 572 C C . GLU A 1 83 ? 6.496 2.347 -16.852 1.00 93.38 83 GLU A C 1
ATOM 574 O O . GLU A 1 83 ? 7.097 3.395 -17.076 1.00 93.38 83 GLU A O 1
ATOM 579 N N . HIS A 1 84 ? 5.261 2.352 -16.346 1.00 94.06 84 HIS A N 1
ATOM 580 C CA . HIS A 1 84 ? 4.471 3.567 -16.129 1.00 94.06 84 HIS A CA 1
ATOM 581 C C . HIS A 1 84 ? 4.534 4.099 -14.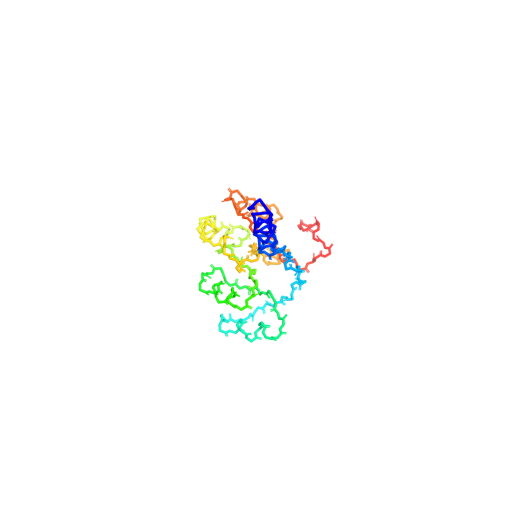686 1.00 94.06 84 HIS A C 1
ATOM 583 O O . HIS A 1 84 ? 3.631 4.818 -14.242 1.00 94.06 84 HIS A O 1
ATOM 589 N N . PHE A 1 85 ? 5.588 3.761 -13.936 1.00 97.69 85 PHE A N 1
ATOM 590 C CA . PHE A 1 85 ? 5.767 4.230 -12.563 1.00 97.69 85 PHE A CA 1
ATOM 591 C C . PHE A 1 85 ? 5.865 5.766 -12.492 1.00 97.69 85 PHE A C 1
ATOM 593 O O . PHE A 1 85 ? 6.820 6.392 -12.956 1.00 97.69 85 PHE A O 1
ATOM 600 N N . ASN A 1 86 ? 4.889 6.399 -11.842 1.00 98.38 86 ASN A N 1
ATOM 601 C CA . ASN A 1 86 ? 4.814 7.848 -11.687 1.00 98.38 86 ASN 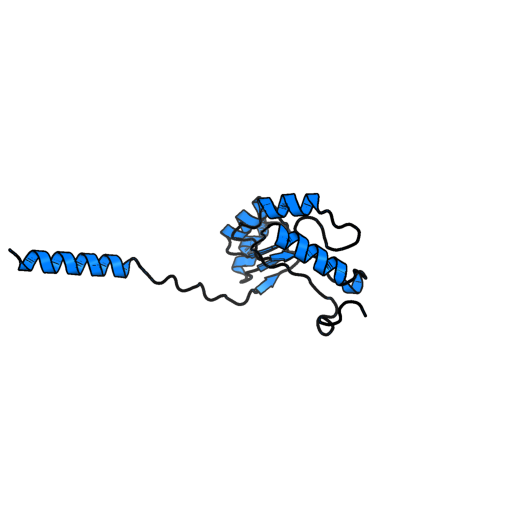A CA 1
ATOM 602 C C . ASN A 1 86 ? 5.410 8.292 -10.343 1.00 98.38 86 ASN A C 1
ATOM 604 O O . ASN A 1 86 ? 4.716 8.439 -9.330 1.00 98.38 86 ASN A O 1
ATOM 608 N N . ALA A 1 87 ? 6.713 8.576 -10.356 1.00 98.31 87 ALA A N 1
ATOM 609 C CA . ALA A 1 87 ? 7.473 9.003 -9.183 1.00 98.31 87 ALA A CA 1
ATOM 610 C C . ALA A 1 87 ? 6.907 10.265 -8.498 1.00 98.31 87 ALA A C 1
ATOM 612 O O . ALA A 1 87 ? 6.935 10.373 -7.268 1.00 98.31 87 ALA A O 1
ATOM 613 N N . ALA A 1 88 ? 6.378 11.224 -9.265 1.00 98.38 88 ALA A N 1
ATOM 614 C CA . ALA A 1 88 ? 5.816 12.459 -8.716 1.00 98.38 88 ALA A CA 1
ATOM 615 C C . ALA A 1 88 ? 4.524 12.191 -7.931 1.00 98.38 88 ALA A C 1
ATOM 617 O O . ALA A 1 88 ? 4.349 12.704 -6.820 1.00 98.38 88 ALA A O 1
ATOM 618 N N . LYS A 1 89 ? 3.645 11.336 -8.470 1.00 98.12 89 LYS A N 1
ATOM 619 C CA . LYS A 1 89 ? 2.411 10.918 -7.798 1.00 98.12 89 LYS A CA 1
ATOM 620 C C . LYS A 1 89 ? 2.724 10.156 -6.515 1.00 98.12 89 LYS A C 1
ATOM 622 O O . LYS A 1 89 ? 2.218 10.539 -5.462 1.00 98.12 89 LYS A O 1
ATOM 627 N N . VAL A 1 90 ? 3.628 9.176 -6.582 1.00 98.62 90 VAL A N 1
ATOM 628 C CA . VAL A 1 90 ? 4.073 8.399 -5.413 1.00 98.62 90 VAL A CA 1
ATOM 629 C C . VAL A 1 90 ? 4.651 9.314 -4.338 1.00 98.62 90 VAL A C 1
ATOM 631 O O . VAL A 1 90 ? 4.235 9.241 -3.184 1.00 98.62 90 VAL A O 1
ATOM 634 N N . ARG A 1 91 ? 5.539 10.248 -4.706 1.00 98.69 91 ARG A N 1
ATOM 635 C CA . ARG A 1 91 ? 6.099 11.228 -3.764 1.00 98.69 91 ARG A CA 1
ATOM 636 C C . ARG A 1 91 ? 5.017 12.050 -3.073 1.00 98.69 91 ARG A C 1
ATOM 638 O O . ARG A 1 91 ? 5.088 12.231 -1.857 1.00 98.69 91 ARG A O 1
ATOM 645 N N . SER A 1 92 ? 4.031 12.539 -3.827 1.00 98.38 92 SER A N 1
ATOM 646 C CA . SER A 1 92 ? 2.931 13.337 -3.277 1.00 98.38 92 SER A CA 1
ATOM 647 C C . SER A 1 92 ? 2.099 12.527 -2.283 1.00 98.38 92 SER A C 1
ATOM 649 O O . SER A 1 92 ? 1.852 12.995 -1.172 1.00 98.38 92 SER A O 1
ATOM 651 N N . THR A 1 93 ? 1.695 11.309 -2.655 1.00 98.56 93 THR A N 1
ATOM 652 C CA . THR A 1 93 ? 0.843 10.444 -1.826 1.00 98.56 93 THR A CA 1
ATOM 653 C C . THR A 1 93 ? 1.565 9.987 -0.561 1.00 98.56 93 THR A C 1
ATOM 655 O O . THR A 1 93 ? 1.035 10.161 0.536 1.00 98.56 93 THR A O 1
ATOM 658 N N . VAL A 1 94 ? 2.794 9.472 -0.690 1.00 98.50 94 VAL A N 1
ATOM 659 C CA . VAL A 1 94 ? 3.586 8.953 0.439 1.00 98.50 94 VAL A CA 1
ATOM 660 C C . VAL A 1 94 ? 3.852 10.053 1.463 1.00 98.50 94 VAL A C 1
ATOM 662 O O . VAL A 1 94 ? 3.548 9.878 2.640 1.00 98.50 94 VAL A O 1
ATOM 665 N N . THR A 1 95 ? 4.315 11.228 1.020 1.00 98.19 95 THR A N 1
ATOM 666 C CA . THR A 1 95 ? 4.565 12.377 1.912 1.00 98.19 95 THR A CA 1
ATOM 667 C C . THR A 1 95 ? 3.319 12.774 2.710 1.00 98.19 95 THR A C 1
ATOM 669 O O . THR A 1 95 ? 3.423 13.157 3.874 1.00 98.19 95 THR A O 1
ATOM 672 N N . LYS A 1 96 ? 2.131 12.682 2.099 1.00 98.12 96 LYS A N 1
ATOM 673 C CA . LYS A 1 96 ? 0.865 13.088 2.725 1.00 98.12 96 LYS A CA 1
ATOM 674 C C . LYS A 1 96 ? 0.305 12.050 3.694 1.00 98.12 96 LYS A C 1
ATOM 676 O O . LYS A 1 96 ? -0.318 12.438 4.679 1.00 98.12 96 LYS A O 1
ATOM 681 N N . LEU A 1 97 ? 0.459 10.761 3.396 1.00 98.62 97 LEU A N 1
ATOM 682 C CA . LEU A 1 97 ? -0.360 9.711 4.010 1.00 98.62 97 LEU A CA 1
ATOM 683 C C . LEU A 1 97 ? 0.431 8.626 4.749 1.00 98.62 97 LEU A C 1
ATOM 685 O O . LEU A 1 97 ? -0.184 7.867 5.487 1.00 98.62 97 LEU A O 1
ATOM 689 N N . ASP A 1 98 ? 1.762 8.559 4.633 1.00 98.56 98 ASP A N 1
ATOM 690 C CA . ASP A 1 98 ? 2.554 7.481 5.258 1.00 98.56 98 ASP A CA 1
ATOM 691 C C . ASP A 1 98 ? 2.357 7.392 6.780 1.00 98.56 98 ASP A C 1
ATOM 693 O O . ASP A 1 98 ? 2.271 6.308 7.351 1.00 98.56 98 ASP A O 1
ATOM 697 N N . ARG A 1 99 ? 2.189 8.540 7.446 1.00 98.19 99 ARG A N 1
ATOM 698 C CA . ARG A 1 99 ? 1.948 8.603 8.896 1.00 98.19 99 ARG A CA 1
ATOM 699 C C . ARG A 1 99 ? 0.511 8.285 9.308 1.00 98.19 99 ARG A C 1
ATOM 701 O O . ARG A 1 99 ? 0.211 8.311 10.501 1.00 98.19 99 ARG A O 1
ATOM 708 N N . HIS A 1 100 ? -0.388 8.011 8.366 1.00 98.50 100 HIS A N 1
ATOM 709 C CA . HIS A 1 100 ? -1.770 7.715 8.706 1.00 98.50 100 HIS A CA 1
ATOM 710 C C . HIS A 1 100 ? -1.850 6.409 9.524 1.00 98.50 100 HIS A C 1
ATOM 712 O O . HIS A 1 100 ? -1.281 5.391 9.117 1.00 98.50 100 HIS A O 1
ATOM 718 N N . PRO A 1 101 ? -2.545 6.389 10.676 1.00 97.62 101 PRO A N 1
ATOM 719 C CA . PRO A 1 101 ? -2.579 5.214 11.549 1.00 97.62 101 PRO A CA 1
ATOM 720 C C . PRO A 1 101 ? -3.252 3.998 10.901 1.00 97.62 101 PRO A C 1
ATOM 722 O O . PRO A 1 101 ? -2.771 2.889 11.093 1.00 97.62 101 PRO A O 1
ATOM 725 N N . ALA A 1 102 ? -4.299 4.209 10.096 1.00 98.00 102 ALA A N 1
ATOM 726 C CA . ALA A 1 102 ? -4.961 3.131 9.357 1.00 98.00 102 ALA A CA 1
ATOM 727 C C . ALA A 1 102 ? -4.161 2.606 8.160 1.00 98.00 102 ALA A C 1
ATOM 729 O O . ALA A 1 102 ? -4.438 1.513 7.687 1.00 98.00 102 ALA A O 1
ATOM 730 N N . LEU A 1 103 ? -3.175 3.348 7.641 1.00 98.56 103 LEU A N 1
ATOM 731 C CA . LEU A 1 103 ? -2.366 2.825 6.545 1.00 98.56 103 LEU A CA 1
ATOM 732 C C . LEU A 1 103 ? -1.488 1.686 7.079 1.00 98.56 103 LEU A C 1
ATOM 734 O O . LEU A 1 103 ? -0.643 1.899 7.954 1.00 98.56 103 LEU A O 1
ATOM 738 N N . TRP A 1 104 ? -1.698 0.485 6.552 1.00 97.69 104 TRP A N 1
ATOM 739 C CA . TRP A 1 104 ? -1.011 -0.731 6.968 1.00 97.69 104 TRP A CA 1
ATOM 740 C C . TRP A 1 104 ? 0.223 -1.003 6.103 1.00 97.69 104 TRP A C 1
ATOM 742 O O . TRP A 1 104 ? 1.303 -1.242 6.639 1.00 97.69 104 TRP A O 1
ATOM 752 N N . SER A 1 105 ? 0.102 -0.886 4.776 1.00 98.25 105 SER A N 1
ATOM 753 C CA . SER A 1 105 ? 1.230 -1.024 3.844 1.00 98.25 105 SER A CA 1
ATOM 754 C C . SER A 1 105 ? 1.006 -0.280 2.524 1.00 98.25 105 SER A C 1
ATOM 756 O O . SER A 1 105 ? -0.133 -0.017 2.132 1.00 98.25 105 SER A O 1
ATOM 758 N N . TRP A 1 106 ? 2.106 0.033 1.835 1.00 98.62 106 TRP A N 1
ATOM 759 C CA . TRP A 1 106 ? 2.108 0.564 0.473 1.00 98.62 106 TRP A CA 1
ATOM 760 C C . TRP A 1 106 ? 2.094 -0.565 -0.556 1.00 98.62 106 TRP A C 1
ATOM 762 O O . TRP A 1 106 ? 3.116 -1.217 -0.767 1.00 98.62 106 TRP A O 1
ATOM 772 N N . TYR A 1 107 ? 0.957 -0.751 -1.217 1.00 97.69 107 TYR A N 1
ATOM 773 C CA . TYR A 1 107 ? 0.757 -1.772 -2.235 1.00 97.69 107 TYR A CA 1
ATOM 774 C C . TYR A 1 107 ? 1.374 -1.353 -3.569 1.00 97.69 107 TYR A C 1
ATOM 776 O O . TYR A 1 107 ? 0.861 -0.466 -4.250 1.00 97.69 107 TYR A O 1
ATOM 784 N N . LEU A 1 108 ? 2.519 -1.934 -3.918 1.00 97.50 108 LEU A N 1
ATOM 785 C CA . LEU A 1 108 ? 3.301 -1.497 -5.072 1.00 97.50 108 LEU A CA 1
ATOM 786 C C . LEU A 1 108 ? 2.784 -2.058 -6.385 1.00 97.50 108 LEU A C 1
ATOM 788 O O . LEU A 1 108 ? 2.873 -1.364 -7.392 1.00 97.50 108 LEU A O 1
ATOM 792 N N . ILE A 1 109 ? 2.315 -3.301 -6.399 1.00 95.44 109 ILE A N 1
ATOM 793 C CA . ILE A 1 109 ? 1.838 -3.963 -7.610 1.00 95.44 109 ILE A CA 1
ATOM 794 C C . ILE A 1 109 ? 1.099 -5.257 -7.259 1.00 95.44 109 ILE A C 1
ATOM 796 O O . ILE A 1 109 ? 1.445 -5.934 -6.288 1.00 95.44 109 ILE A O 1
ATOM 800 N N . ASP A 1 110 ? 0.096 -5.562 -8.073 1.00 94.50 110 ASP A N 1
ATOM 801 C CA . ASP A 1 110 ? -0.637 -6.822 -8.092 1.00 94.50 110 ASP A CA 1
ATOM 802 C C . ASP A 1 110 ? -0.045 -7.753 -9.147 1.00 94.50 110 ASP A C 1
ATOM 804 O O . ASP A 1 110 ? 0.256 -7.280 -10.240 1.00 94.50 110 ASP A O 1
ATOM 808 N N . GLU A 1 111 ? 0.137 -9.028 -8.819 1.00 93.75 111 GLU A N 1
ATOM 809 C CA . GLU A 1 111 ? 0.580 -10.110 -9.719 1.00 93.75 111 GLU A CA 1
ATOM 810 C C . GLU A 1 111 ? 1.567 -9.670 -10.819 1.00 93.75 111 GLU A C 1
ATOM 812 O O . GLU A 1 111 ? 1.296 -9.824 -12.020 1.00 93.75 111 GLU A O 1
ATOM 817 N N . PRO A 1 112 ? 2.723 -9.077 -10.459 1.00 92.56 112 PRO A N 1
ATOM 818 C CA . PRO A 1 112 ? 3.641 -8.550 -11.454 1.00 92.56 112 PRO A CA 1
ATOM 819 C C . PRO A 1 112 ? 4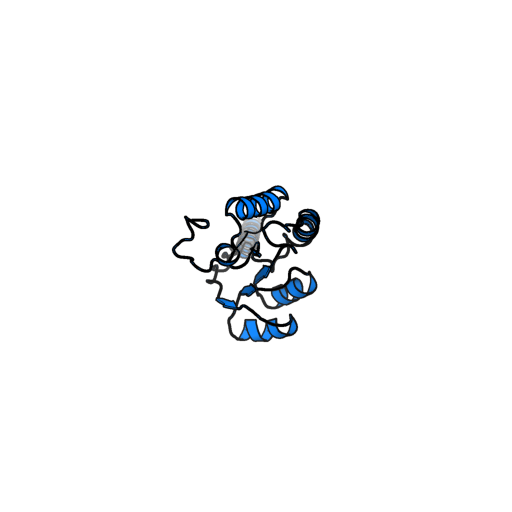.107 -9.658 -12.427 1.00 92.56 112 PRO A C 1
ATOM 821 O O . PRO A 1 112 ? 4.477 -9.352 -13.562 1.00 92.56 112 PRO A O 1
ATOM 824 N N . ASP A 1 113 ? 4.044 -10.935 -12.024 1.00 89.38 113 ASP A N 1
ATOM 825 C CA . ASP A 1 113 ? 4.557 -12.133 -12.719 1.00 89.38 113 ASP A CA 1
ATOM 826 C C . ASP A 1 113 ? 3.702 -12.444 -13.921 1.00 89.38 113 ASP A C 1
ATOM 828 O O . ASP A 1 113 ? 4.211 -12.753 -14.998 1.00 89.38 113 ASP A O 1
ATOM 832 N N . MET A 1 114 ? 2.395 -12.291 -13.750 1.00 90.94 114 MET A N 1
ATOM 833 C CA . MET A 1 114 ? 1.458 -12.346 -14.856 1.00 90.94 114 MET A CA 1
ATOM 834 C C . MET A 1 114 ? 1.591 -11.125 -15.763 1.00 90.94 114 MET A C 1
ATOM 836 O O . MET A 1 114 ? 1.432 -11.237 -16.979 1.00 90.94 114 MET A O 1
ATOM 840 N N . GLN A 1 115 ? 1.934 -9.970 -15.191 1.00 90.88 115 GLN A N 1
ATOM 841 C CA . GLN A 1 115 ? 2.102 -8.714 -15.926 1.00 90.88 115 GLN A CA 1
ATOM 842 C C . GLN A 1 115 ? 3.489 -8.549 -16.567 1.00 90.88 115 GLN A C 1
ATOM 844 O O . GLN A 1 115 ? 3.739 -7.542 -17.227 1.00 90.88 115 GLN A O 1
ATOM 849 N N . ARG A 1 116 ? 4.389 -9.532 -16.410 1.00 89.69 116 ARG A N 1
ATOM 850 C CA . ARG A 1 116 ? 5.772 -9.517 -16.923 1.00 89.69 116 ARG A CA 1
ATOM 851 C C . ARG A 1 116 ? 6.581 -8.293 -16.475 1.00 89.69 116 ARG A C 1
ATOM 853 O O . ARG A 1 116 ? 7.448 -7.819 -17.208 1.00 89.69 116 ARG A O 1
ATOM 860 N N . VAL A 1 117 ? 6.325 -7.778 -15.273 1.00 92.25 117 VAL A N 1
ATOM 861 C CA . VAL A 1 117 ? 7.083 -6.648 -14.716 1.00 92.25 117 VAL A CA 1
ATOM 862 C C . VAL A 1 117 ? 8.383 -7.165 -14.097 1.00 92.25 117 VAL A C 1
ATOM 864 O O . VAL A 1 117 ? 8.325 -7.918 -13.135 1.00 92.25 117 VAL A O 1
ATOM 867 N N . PRO A 1 118 ? 9.582 -6.772 -14.550 1.00 91.19 118 PRO A N 1
ATOM 868 C CA . PRO A 1 118 ? 10.814 -7.334 -14.004 1.00 91.19 118 PRO A CA 1
ATOM 869 C C . PRO A 1 118 ? 10.995 -7.059 -12.496 1.00 91.19 118 PRO A C 1
ATOM 871 O O . PRO A 1 118 ? 10.664 -5.965 -12.023 1.00 91.19 118 PRO A O 1
ATOM 874 N N . PRO A 1 119 ? 11.631 -7.970 -11.735 1.00 91.19 119 PRO A N 1
ATOM 875 C CA . PRO A 1 119 ? 11.867 -7.804 -10.291 1.00 91.19 119 PRO A CA 1
ATOM 876 C C . PRO A 1 119 ? 12.637 -6.528 -9.964 1.00 91.19 119 PRO A C 1
ATOM 878 O O . PRO A 1 119 ? 12.382 -5.867 -8.958 1.00 91.19 119 PRO A O 1
ATOM 881 N N . GLY A 1 120 ? 13.567 -6.154 -10.849 1.00 92.62 120 GLY A N 1
ATOM 882 C CA . GLY A 1 120 ? 14.347 -4.928 -10.736 1.00 92.62 120 GLY A CA 1
ATOM 883 C C . GLY A 1 120 ? 13.476 -3.671 -10.669 1.00 92.62 120 GLY A C 1
ATOM 884 O O . GLY A 1 120 ? 13.786 -2.778 -9.879 1.00 92.62 120 GLY A O 1
ATOM 885 N N . GLN A 1 121 ? 12.364 -3.628 -11.412 1.00 95.12 121 GLN A N 1
ATOM 886 C CA . GLN A 1 121 ? 11.434 -2.493 -11.405 1.00 95.12 121 GLN A CA 1
ATOM 887 C C . GLN A 1 121 ? 10.611 -2.445 -10.109 1.00 95.12 121 GLN A C 1
ATOM 889 O O . GLN A 1 121 ? 10.432 -1.374 -9.527 1.00 95.12 121 GLN A O 1
ATOM 894 N N . VAL A 1 122 ? 10.182 -3.600 -9.586 1.00 94.88 122 VAL A N 1
ATOM 895 C CA . VAL A 1 122 ? 9.511 -3.685 -8.274 1.00 94.88 122 VAL A CA 1
ATOM 896 C C . VAL A 1 122 ? 10.459 -3.248 -7.151 1.00 94.88 122 VAL A C 1
ATOM 898 O O . VAL A 1 122 ? 10.093 -2.439 -6.293 1.00 94.88 122 VAL A O 1
ATOM 901 N N . ALA A 1 123 ? 11.712 -3.706 -7.190 1.00 95.25 123 ALA A N 1
ATOM 902 C CA . ALA A 1 123 ? 12.746 -3.311 -6.239 1.00 95.25 123 ALA A CA 1
ATOM 903 C C . ALA A 1 123 ? 13.081 -1.811 -6.330 1.00 95.25 123 ALA A C 1
ATOM 905 O O . ALA A 1 123 ? 13.344 -1.166 -5.312 1.00 95.25 123 ALA A O 1
ATOM 906 N N . GLU A 1 124 ? 13.064 -1.228 -7.528 1.00 97.06 124 GLU A N 1
ATOM 907 C CA . GLU A 1 124 ? 13.250 0.208 -7.714 1.00 97.06 124 GLU A CA 1
ATOM 908 C C . GLU A 1 124 ? 12.101 1.022 -7.114 1.00 97.06 124 GLU A C 1
ATOM 910 O O . GLU A 1 124 ? 12.371 1.961 -6.358 1.00 97.06 124 GLU A O 1
ATOM 915 N N . ALA A 1 125 ? 10.848 0.630 -7.363 1.00 98.00 125 ALA A N 1
ATOM 916 C CA . ALA A 1 125 ? 9.675 1.259 -6.760 1.00 98.00 125 ALA A CA 1
ATOM 917 C C . ALA A 1 125 ? 9.724 1.186 -5.223 1.00 98.00 125 ALA A C 1
ATOM 919 O O . ALA A 1 125 ? 9.533 2.200 -4.545 1.00 98.00 125 ALA A O 1
ATOM 920 N N . HIS A 1 126 ? 10.081 0.022 -4.665 1.00 97.88 126 HIS A N 1
ATOM 921 C CA . HIS A 1 126 ? 10.313 -0.147 -3.229 1.00 97.88 126 HIS A CA 1
ATOM 922 C C . HIS A 1 126 ? 11.365 0.839 -2.703 1.00 97.88 126 HIS A C 1
ATOM 924 O O . HIS A 1 126 ? 11.095 1.612 -1.778 1.00 97.88 126 HIS A O 1
ATOM 930 N N . ARG A 1 127 ? 12.560 0.858 -3.310 1.00 98.50 127 ARG A N 1
ATOM 931 C CA . ARG A 1 127 ? 13.645 1.760 -2.896 1.00 98.50 127 ARG A CA 1
ATOM 932 C C . ARG A 1 127 ? 13.238 3.223 -3.021 1.00 98.50 127 ARG A C 1
ATOM 934 O O . ARG A 1 127 ? 13.615 4.022 -2.168 1.00 98.50 127 ARG A O 1
ATOM 941 N N . PHE A 1 128 ? 12.479 3.586 -4.054 1.00 98.69 128 PHE A N 1
ATOM 942 C CA . PHE A 1 128 ? 11.963 4.939 -4.217 1.00 98.69 128 PHE A CA 1
ATOM 943 C C . PHE A 1 128 ? 11.082 5.335 -3.033 1.00 98.69 128 PHE A C 1
ATOM 945 O O . PHE A 1 128 ? 11.374 6.345 -2.398 1.00 98.69 128 PHE A O 1
ATOM 952 N N . VAL A 1 129 ? 10.083 4.518 -2.676 1.00 98.56 129 VAL A N 1
ATOM 953 C CA . VAL A 1 129 ? 9.212 4.761 -1.512 1.00 98.56 129 VAL A CA 1
ATOM 954 C C . VAL A 1 129 ? 10.035 4.883 -0.226 1.00 98.56 129 VAL A C 1
ATOM 956 O O . VAL A 1 129 ? 9.844 5.828 0.539 1.00 98.56 129 VAL A O 1
ATOM 959 N N . LYS A 1 130 ? 11.016 4.000 -0.005 1.00 98.44 130 LYS A N 1
ATOM 960 C CA . LYS A 1 130 ? 11.873 4.047 1.192 1.00 98.44 130 LYS A CA 1
ATOM 961 C C . LYS A 1 130 ? 12.779 5.276 1.259 1.00 98.44 130 LYS A C 1
ATOM 963 O O . LYS A 1 130 ? 12.901 5.866 2.328 1.00 98.44 130 LYS A O 1
ATOM 968 N N . ARG A 1 131 ? 13.343 5.734 0.136 1.00 98.50 131 ARG A N 1
ATOM 969 C CA . ARG A 1 131 ? 14.152 6.970 0.082 1.00 98.50 131 ARG A CA 1
ATOM 970 C C . ARG A 1 131 ? 13.363 8.235 0.429 1.00 98.50 131 ARG A C 1
ATOM 972 O O . ARG A 1 131 ? 13.972 9.234 0.790 1.00 98.50 131 ARG A O 1
ATOM 979 N N . LEU A 1 132 ? 12.031 8.206 0.346 1.00 98.19 132 LEU A N 1
ATOM 980 C CA . LEU A 1 132 ? 11.178 9.305 0.812 1.00 98.19 132 LEU A CA 1
ATOM 981 C C . LEU A 1 132 ? 11.043 9.362 2.344 1.00 98.19 132 LEU A C 1
ATOM 983 O O . LEU A 1 132 ? 10.405 10.277 2.857 1.00 98.19 132 LEU A O 1
ATOM 987 N N . GLY A 1 133 ? 11.605 8.391 3.072 1.00 98.06 133 GLY A N 1
ATOM 988 C CA . GLY A 1 133 ? 11.436 8.258 4.519 1.00 98.06 133 GLY A CA 1
ATOM 989 C C . GLY A 1 133 ? 10.145 7.541 4.922 1.00 98.06 133 GLY A C 1
ATOM 990 O O . GLY A 1 133 ? 9.703 7.694 6.058 1.00 98.06 133 GLY A O 1
ATOM 991 N N . ALA A 1 134 ? 9.531 6.778 4.007 1.00 98.06 134 ALA A N 1
ATOM 992 C CA . ALA A 1 134 ? 8.328 6.001 4.293 1.00 98.06 134 ALA A CA 1
ATOM 993 C C . ALA A 1 134 ? 8.578 4.968 5.402 1.00 98.06 134 ALA A C 1
ATOM 995 O O . ALA A 1 134 ? 9.423 4.072 5.279 1.00 98.06 134 ALA A O 1
ATOM 996 N N . THR A 1 135 ? 7.801 5.079 6.472 1.00 97.44 135 THR A N 1
ATOM 997 C CA . THR A 1 135 ? 7.870 4.212 7.649 1.00 97.44 135 THR A CA 1
ATOM 998 C C . THR A 1 135 ? 7.069 2.931 7.461 1.00 97.44 135 THR A C 1
ATOM 1000 O O . THR A 1 135 ? 7.441 1.890 8.002 1.00 97.44 135 THR A O 1
ATOM 1003 N N . LYS A 1 136 ? 6.005 2.965 6.650 1.00 97.50 136 LYS A N 1
ATOM 1004 C CA . LYS A 1 136 ? 5.157 1.796 6.398 1.00 97.50 136 LYS A CA 1
ATOM 1005 C C . LYS A 1 136 ? 5.869 0.766 5.516 1.00 97.50 136 LYS A C 1
ATOM 1007 O O . LYS A 1 136 ? 6.676 1.145 4.654 1.00 97.50 136 LYS A O 1
ATOM 1012 N N . PRO A 1 137 ? 5.618 -0.542 5.709 1.00 97.88 137 PRO A N 1
ATOM 1013 C CA . PRO A 1 137 ? 6.116 -1.566 4.799 1.00 97.88 137 PRO A CA 1
ATOM 1014 C C . PRO A 1 137 ? 5.530 -1.372 3.397 1.00 97.88 137 PRO A C 1
ATOM 1016 O O . PRO A 1 137 ? 4.482 -0.753 3.220 1.00 97.88 137 PRO A O 1
ATOM 1019 N N . THR A 1 138 ? 6.221 -1.906 2.399 1.00 97.88 138 THR A N 1
ATOM 1020 C CA . THR A 1 138 ? 5.687 -2.055 1.042 1.00 97.88 138 THR A CA 1
ATOM 1021 C C . THR A 1 138 ? 5.238 -3.495 0.852 1.00 97.88 138 THR A C 1
ATOM 1023 O O . THR A 1 138 ? 5.889 -4.399 1.372 1.00 97.88 138 THR A O 1
ATOM 1026 N N . SER A 1 139 ? 4.185 -3.705 0.082 1.00 95.75 139 SER A N 1
ATOM 1027 C CA . SER A 1 139 ? 3.613 -5.011 -0.228 1.00 95.75 139 SER A CA 1
ATOM 1028 C C . SER A 1 139 ? 3.456 -5.179 -1.737 1.00 95.75 139 SER A C 1
ATOM 1030 O O . SER A 1 139 ? 3.366 -4.200 -2.480 1.00 95.75 139 SER A O 1
ATOM 1032 N N . LEU A 1 140 ? 3.436 -6.428 -2.181 1.00 94.00 140 LEU A N 1
ATOM 1033 C CA . LEU A 1 140 ? 2.985 -6.844 -3.503 1.00 94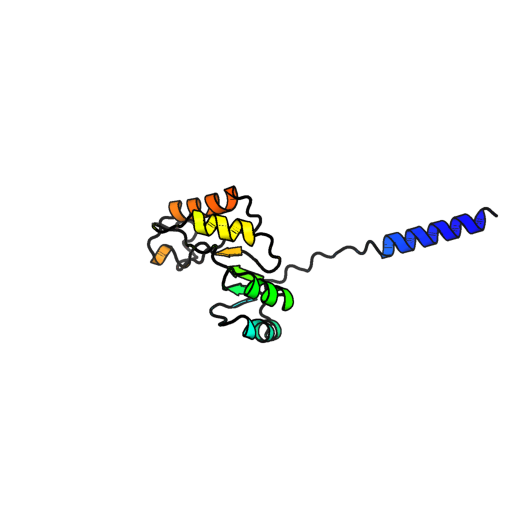.00 140 LEU A CA 1
ATOM 1034 C C . LEU A 1 140 ? 2.207 -8.155 -3.351 1.00 94.00 140 LEU A C 1
ATOM 1036 O O . LEU A 1 140 ? 2.360 -8.839 -2.336 1.00 94.00 140 LEU A O 1
ATOM 1040 N N . VAL A 1 141 ? 1.400 -8.492 -4.347 1.00 92.56 141 VAL A N 1
ATOM 1041 C CA . VAL A 1 141 ? 0.772 -9.811 -4.485 1.00 92.56 141 VAL A CA 1
ATOM 1042 C C . VAL A 1 141 ? 1.467 -10.525 -5.634 1.00 92.56 141 VAL A C 1
ATOM 1044 O O . VAL A 1 141 ? 1.860 -9.883 -6.600 1.00 92.56 141 VAL A O 1
ATOM 1047 N N . LEU A 1 142 ? 1.677 -11.829 -5.500 1.00 91.19 142 LEU A N 1
ATOM 1048 C CA . LEU A 1 142 ? 2.270 -12.680 -6.527 1.00 91.19 142 LEU A CA 1
ATOM 1049 C C . LEU A 1 142 ? 1.248 -13.737 -6.913 1.00 91.19 142 LEU A C 1
ATOM 1051 O O . LEU A 1 142 ? 0.620 -14.312 -6.021 1.00 91.19 142 LEU A O 1
ATOM 1055 N N . PHE A 1 143 ? 1.129 -14.022 -8.206 1.00 87.62 143 PHE A N 1
ATOM 1056 C CA . PHE A 1 143 ? 0.282 -15.115 -8.672 1.00 87.62 143 PHE A CA 1
ATOM 1057 C C . PHE A 1 143 ? 0.902 -16.471 -8.291 1.00 87.62 143 PHE A C 1
ATOM 1059 O O . PHE A 1 143 ? 0.236 -17.316 -7.692 1.00 87.62 143 PHE A O 1
ATOM 1066 N N . ARG A 1 144 ? 2.208 -16.659 -8.533 1.00 83.81 144 ARG A N 1
ATOM 1067 C CA . ARG A 1 144 ? 2.987 -17.831 -8.083 1.00 83.81 144 ARG A CA 1
ATOM 1068 C C . ARG A 1 144 ? 3.829 -17.507 -6.856 1.00 83.81 144 ARG A C 1
ATOM 1070 O O . ARG A 1 144 ? 5.022 -17.219 -6.934 1.00 83.81 144 ARG A O 1
ATOM 1077 N N . GLY A 1 145 ? 3.182 -17.532 -5.692 1.00 75.62 145 GLY A N 1
ATOM 1078 C CA . GLY A 1 145 ? 3.832 -17.235 -4.411 1.00 75.62 145 GLY A CA 1
ATOM 1079 C C . GLY A 1 145 ? 4.928 -18.232 -4.007 1.00 75.62 145 GLY A C 1
ATOM 1080 O O . GLY A 1 145 ? 5.857 -17.865 -3.291 1.00 75.62 145 GLY A O 1
ATOM 1081 N N . ASP A 1 146 ? 4.864 -19.473 -4.480 1.00 78.94 146 ASP A N 1
ATOM 1082 C CA . ASP A 1 146 ? 5.896 -20.500 -4.290 1.00 78.94 146 ASP A CA 1
ATOM 1083 C C . ASP A 1 146 ? 7.181 -20.211 -5.083 1.00 78.94 146 ASP A C 1
ATOM 1085 O O . ASP A 1 146 ? 8.273 -20.597 -4.667 1.00 78.94 146 ASP A O 1
ATOM 1089 N N . GLU A 1 147 ? 7.078 -19.432 -6.158 1.00 73.00 147 GLU A N 1
ATOM 1090 C CA . GLU A 1 147 ? 8.209 -18.938 -6.944 1.00 73.00 147 GLU A CA 1
ATOM 1091 C C . GLU A 1 147 ? 8.679 -17.540 -6.496 1.00 73.00 147 GLU A C 1
ATOM 1093 O O . GLU A 1 147 ? 9.491 -16.913 -7.174 1.00 73.00 147 GLU A O 1
ATOM 1098 N N . ALA A 1 148 ? 8.231 -17.034 -5.338 1.00 68.44 148 ALA A N 1
ATOM 1099 C CA . ALA A 1 148 ? 8.475 -15.649 -4.912 1.00 68.44 148 ALA A CA 1
ATOM 1100 C C . ALA A 1 148 ? 9.955 -15.231 -4.852 1.00 68.44 148 ALA A C 1
ATOM 1102 O O . ALA A 1 148 ? 10.269 -14.058 -5.056 1.00 68.44 148 ALA A O 1
ATOM 1103 N N . GLN A 1 149 ? 10.873 -16.168 -4.586 1.00 63.06 149 GLN A N 1
ATOM 1104 C CA . GLN A 1 149 ? 12.317 -15.893 -4.612 1.00 63.06 149 GLN A CA 1
ATOM 1105 C C . GLN A 1 149 ? 12.851 -15.632 -6.029 1.00 63.06 149 GLN A C 1
ATOM 1107 O O . GLN A 1 149 ? 13.830 -14.905 -6.185 1.00 63.06 149 GLN A O 1
ATOM 1112 N N . TRP A 1 150 ? 12.203 -16.216 -7.037 1.00 61.25 150 TRP A N 1
ATOM 1113 C CA . TRP A 1 150 ? 12.632 -16.283 -8.438 1.00 61.25 150 TRP A CA 1
ATOM 1114 C C . TRP A 1 150 ? 11.694 -15.557 -9.381 1.00 61.25 150 TRP A C 1
ATOM 1116 O O . TRP A 1 150 ? 11.744 -15.778 -10.590 1.00 61.25 150 TRP A O 1
ATOM 1126 N N . TYR A 1 151 ? 10.825 -14.718 -8.825 1.00 64.12 151 TYR A N 1
ATOM 1127 C CA . TYR A 1 151 ? 10.015 -13.791 -9.581 1.00 64.12 151 TYR A CA 1
ATOM 1128 C C . TYR A 1 151 ? 10.845 -13.259 -10.771 1.00 64.12 151 TYR A C 1
ATOM 1130 O O . TYR A 1 151 ? 11.928 -12.732 -10.534 1.00 64.12 151 TYR A O 1
ATOM 1138 N N . GLY A 1 152 ? 10.418 -13.497 -12.024 1.00 51.88 152 GLY A N 1
ATOM 1139 C CA . GLY A 1 152 ? 11.147 -13.096 -13.244 1.00 51.88 152 GLY A CA 1
ATOM 1140 C C . GLY A 1 152 ? 11.993 -14.142 -14.006 1.00 51.88 152 GLY A C 1
ATOM 1141 O O . GLY A 1 152 ? 12.874 -13.704 -14.748 1.00 51.88 152 GLY A O 1
ATOM 1142 N N . ASN A 1 153 ? 11.755 -15.455 -13.856 1.00 49.25 153 ASN A N 1
ATOM 1143 C CA . ASN A 1 153 ? 12.333 -16.495 -14.740 1.00 49.25 153 ASN A CA 1
ATOM 1144 C C . ASN A 1 153 ? 11.780 -16.462 -16.174 1.00 49.25 153 ASN A C 1
ATOM 1146 O O . ASN A 1 153 ? 10.541 -16.344 -16.328 1.00 49.25 153 ASN A O 1
#